Protein AF-A0AA37BEY8-F1 (afdb_monomer_lite)

Foldseek 3Di:
DQQQDDPVCVVVDDPVRVVVCVVVVSCCVVVVQPADDQADLPAADDPVNVVSHDPVSVVVCVVSQSCCVVVVHDSPPPPPPD

Sequence (82 aa):
MSVQRDEEWLEAATAEEITRALDAGELNELLGRSVPAPLPPEGQADAAWLASASLEAVSRAYDTGQLDQLLGRPAADATANE

Radius of gyration: 16.32 Å; chains: 1; bounding box: 38×24×46 Å

Organism: NCBI:txid58119

pLDDT: mean 71.62, std 11.89, range [41.44, 90.81]

Structure (mmCIF, N/CA/C/O backbone):
data_AF-A0AA37BEY8-F1
#
_entry.id   AF-A0AA37BEY8-F1
#
loop_
_atom_site.group_PDB
_atom_site.id
_atom_site.type_symbol
_atom_site.label_atom_id
_atom_site.label_alt_id
_atom_site.label_comp_id
_atom_site.label_asym_id
_atom_site.label_entity_id
_atom_site.label_seq_id
_atom_site.pdbx_PDB_ins_code
_atom_site.Cartn_x
_atom_site.Cartn_y
_atom_site.Cartn_z
_atom_site.occupancy
_atom_site.B_iso_or_equiv
_atom_site.auth_seq_id
_atom_site.auth_comp_id
_atom_site.auth_asym_id
_atom_site.auth_atom_id
_atom_site.pdbx_PDB_model_num
ATOM 1 N N . MET A 1 1 ? 11.792 -12.990 3.645 1.00 44.44 1 MET A N 1
ATOM 2 C CA . MET A 1 1 ? 12.641 -12.544 2.524 1.00 44.44 1 MET A CA 1
ATOM 3 C C . MET A 1 1 ? 11.690 -12.111 1.429 1.00 44.44 1 MET A C 1
ATOM 5 O O . MET A 1 1 ? 11.024 -12.977 0.879 1.00 44.44 1 MET A O 1
ATOM 9 N N . SER A 1 2 ? 11.519 -10.807 1.216 1.00 53.53 2 SER A N 1
ATOM 10 C CA . SER A 1 2 ?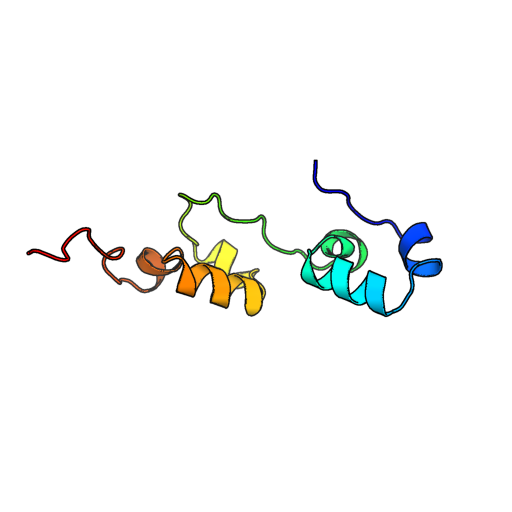 10.731 -10.303 0.086 1.00 53.53 2 SER A CA 1
ATOM 11 C C . SER A 1 2 ? 11.539 -10.563 -1.182 1.00 53.53 2 SER A C 1
ATOM 13 O O . SER A 1 2 ? 12.716 -10.210 -1.222 1.00 53.53 2 SER A O 1
ATOM 15 N N . VAL A 1 3 ? 10.962 -11.260 -2.160 1.00 63.41 3 VAL A N 1
ATOM 16 C CA . VAL A 1 3 ? 11.628 -11.513 -3.441 1.00 63.41 3 VAL A CA 1
ATOM 17 C C . VAL A 1 3 ? 11.427 -10.261 -4.286 1.00 63.41 3 VAL A C 1
ATOM 19 O O . VAL A 1 3 ? 10.375 -10.069 -4.881 1.00 63.41 3 VAL A O 1
ATOM 22 N N . GLN A 1 4 ? 12.409 -9.365 -4.277 1.00 72.00 4 GLN A N 1
ATOM 23 C CA . GLN A 1 4 ? 12.416 -8.228 -5.191 1.00 72.00 4 GLN A CA 1
ATOM 24 C C . GLN A 1 4 ? 12.614 -8.771 -6.611 1.00 72.00 4 GLN A C 1
ATOM 26 O O . GLN A 1 4 ? 13.473 -9.630 -6.819 1.00 72.00 4 GLN A O 1
ATOM 31 N N . ARG A 1 5 ? 11.786 -8.343 -7.569 1.00 80.75 5 ARG A N 1
ATOM 32 C CA . ARG A 1 5 ? 11.956 -8.723 -8.978 1.00 80.75 5 ARG A CA 1
ATOM 33 C C . ARG A 1 5 ? 12.805 -7.682 -9.690 1.00 80.75 5 ARG A C 1
ATOM 35 O O . ARG A 1 5 ? 12.552 -6.489 -9.547 1.00 80.75 5 ARG A O 1
ATOM 42 N N . ASP A 1 6 ? 13.777 -8.166 -10.454 1.00 79.69 6 ASP A N 1
ATOM 43 C CA . ASP A 1 6 ? 14.732 -7.366 -11.219 1.00 79.69 6 ASP A CA 1
ATOM 44 C C . ASP A 1 6 ? 14.295 -7.193 -12.686 1.00 79.69 6 ASP A C 1
ATOM 46 O O . ASP A 1 6 ? 13.368 -7.856 -13.162 1.00 79.69 6 ASP A O 1
ATOM 50 N N . GLU A 1 7 ? 14.974 -6.307 -13.420 1.00 80.31 7 GLU A N 1
ATOM 51 C CA . GLU A 1 7 ? 14.641 -5.967 -14.815 1.00 80.31 7 GLU A CA 1
ATOM 52 C C . GLU A 1 7 ? 14.654 -7.196 -15.733 1.00 80.31 7 GLU A C 1
ATOM 54 O O . GLU A 1 7 ? 13.718 -7.378 -16.508 1.00 80.31 7 GLU A O 1
ATOM 59 N N . GLU A 1 8 ? 15.611 -8.114 -15.552 1.00 83.94 8 GLU A N 1
ATOM 60 C CA . GLU A 1 8 ? 15.674 -9.373 -16.315 1.00 83.94 8 GLU A CA 1
ATOM 61 C C . GLU A 1 8 ? 14.429 -10.254 -16.123 1.00 83.94 8 GLU A C 1
ATOM 63 O O . GLU A 1 8 ? 14.007 -10.958 -17.043 1.00 83.94 8 GLU A O 1
ATOM 68 N N . TRP A 1 9 ? 13.814 -10.224 -14.937 1.00 88.00 9 TRP A N 1
ATOM 69 C CA . TRP A 1 9 ? 12.564 -10.942 -14.707 1.00 88.00 9 TRP A CA 1
ATOM 70 C C . TRP A 1 9 ? 11.398 -10.235 -15.393 1.00 88.00 9 TRP A C 1
ATOM 72 O O . TRP A 1 9 ? 10.579 -10.902 -16.017 1.00 88.00 9 TRP A O 1
ATOM 82 N N . LEU A 1 10 ? 11.329 -8.902 -15.315 1.00 84.00 10 LEU A N 1
ATOM 83 C CA . LEU A 1 10 ? 10.254 -8.119 -15.929 1.00 84.00 10 LEU A CA 1
ATOM 84 C C . LEU A 1 10 ? 10.218 -8.291 -17.456 1.00 84.00 10 LEU A C 1
ATOM 86 O O . LEU A 1 10 ? 9.135 -8.361 -18.033 1.00 84.00 10 LEU A O 1
ATOM 90 N N . GLU A 1 11 ? 11.384 -8.398 -18.097 1.00 85.12 11 GLU A N 1
ATOM 91 C CA . GLU A 1 11 ? 11.497 -8.630 -19.543 1.00 85.12 11 GLU A CA 1
ATOM 92 C C . GLU A 1 11 ? 11.032 -10.032 -19.973 1.00 85.12 11 GLU A C 1
ATOM 94 O O . GLU A 1 11 ? 10.568 -10.213 -21.101 1.00 85.12 11 GLU A O 1
ATOM 99 N N . ALA A 1 12 ? 11.135 -11.023 -19.082 1.00 89.06 12 ALA A N 1
ATOM 100 C CA . ALA A 1 12 ? 10.723 -12.404 -19.337 1.00 89.06 12 ALA A CA 1
ATOM 101 C C . ALA A 1 12 ? 9.311 -12.738 -18.815 1.00 89.06 12 ALA A C 1
ATOM 103 O O . ALA A 1 12 ? 8.722 -13.736 -19.238 1.00 89.06 12 ALA A O 1
ATOM 104 N N . ALA A 1 13 ? 8.777 -11.935 -17.892 1.00 87.12 13 ALA A N 1
ATOM 105 C CA . ALA A 1 13 ? 7.505 -12.172 -17.229 1.00 87.12 13 ALA A CA 1
ATOM 106 C C . ALA A 1 13 ? 6.313 -11.920 -18.157 1.00 87.12 13 ALA A C 1
ATOM 108 O O . ALA A 1 13 ? 6.266 -10.976 -18.950 1.00 87.12 13 ALA A O 1
ATOM 109 N N . THR A 1 14 ? 5.2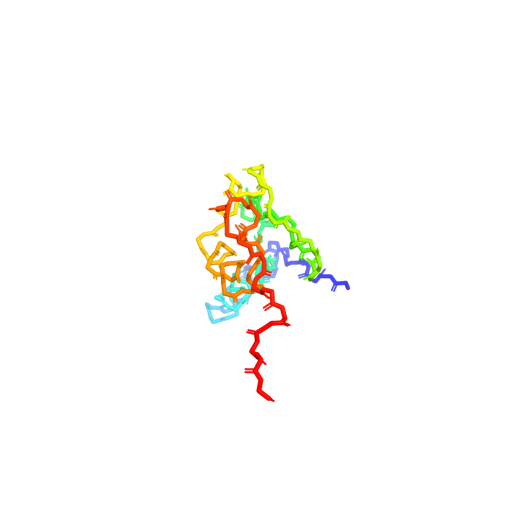90 -12.755 -18.019 1.00 90.81 14 THR A N 1
ATOM 110 C CA . THR A 1 14 ? 4.013 -12.539 -18.704 1.00 90.81 14 THR A CA 1
ATOM 111 C C . THR A 1 14 ? 3.228 -11.384 -18.074 1.00 90.81 14 THR A C 1
ATOM 113 O O . THR A 1 14 ? 3.403 -11.055 -16.903 1.00 90.81 14 THR A O 1
ATOM 116 N N . ALA A 1 15 ? 2.291 -10.783 -18.815 1.00 81.88 15 ALA A N 1
ATOM 117 C CA . ALA A 1 15 ? 1.460 -9.689 -18.295 1.00 81.88 15 ALA A CA 1
ATOM 118 C C . ALA A 1 15 ? 0.680 -10.065 -17.015 1.00 81.88 15 ALA A C 1
ATOM 120 O O . ALA A 1 15 ? 0.483 -9.224 -16.135 1.00 81.88 15 ALA A O 1
ATOM 121 N N . GLU A 1 16 ? 0.264 -11.328 -16.885 1.00 83.31 16 GLU A N 1
ATOM 122 C CA . GLU A 1 16 ? -0.384 -11.849 -15.674 1.00 83.31 16 GLU A CA 1
ATOM 123 C C . GLU A 1 16 ? 0.583 -11.912 -14.484 1.00 83.31 16 GLU A C 1
ATOM 125 O O . GLU A 1 16 ? 0.217 -11.537 -13.368 1.00 83.31 16 GLU A O 1
ATOM 130 N N . GLU A 1 17 ? 1.828 -12.330 -14.713 1.00 84.62 17 GLU A N 1
ATOM 131 C CA . GLU A 1 17 ? 2.869 -12.352 -13.683 1.00 84.62 17 GLU A CA 1
ATOM 132 C C . GLU A 1 17 ? 3.265 -10.945 -13.251 1.00 84.62 17 GLU A C 1
ATOM 134 O O . GLU A 1 17 ? 3.358 -10.689 -12.052 1.00 84.62 17 GLU A O 1
ATOM 139 N N . ILE A 1 18 ? 3.419 -10.020 -14.201 1.00 82.88 18 ILE A N 1
ATOM 140 C CA . ILE A 1 18 ? 3.693 -8.609 -13.909 1.00 82.88 18 ILE A CA 1
ATOM 141 C C . ILE A 1 18 ? 2.566 -8.033 -13.055 1.00 82.88 18 ILE A C 1
ATOM 143 O O . ILE A 1 18 ? 2.839 -7.381 -12.055 1.00 82.88 18 ILE A O 1
ATOM 147 N N . THR A 1 19 ? 1.305 -8.320 -13.390 1.00 77.88 19 THR A N 1
ATOM 148 C CA . THR A 1 19 ? 0.147 -7.841 -12.618 1.00 77.88 19 THR A CA 1
ATOM 149 C C . THR A 1 19 ? 0.158 -8.385 -11.189 1.00 77.88 19 THR A C 1
ATOM 151 O O . THR A 1 19 ? -0.053 -7.622 -10.250 1.00 77.88 19 THR A O 1
ATOM 154 N N . ARG A 1 20 ? 0.472 -9.675 -10.998 1.00 75.62 20 ARG A N 1
ATOM 155 C CA . ARG A 1 20 ? 0.626 -10.259 -9.654 1.00 75.62 20 ARG A CA 1
ATOM 156 C C . ARG A 1 20 ? 1.796 -9.670 -8.879 1.00 75.62 20 ARG A C 1
ATOM 158 O O . ARG A 1 20 ? 1.642 -9.400 -7.697 1.00 75.62 20 ARG A O 1
ATOM 165 N N . ALA A 1 21 ? 2.944 -9.481 -9.519 1.00 79.12 21 ALA A N 1
ATOM 1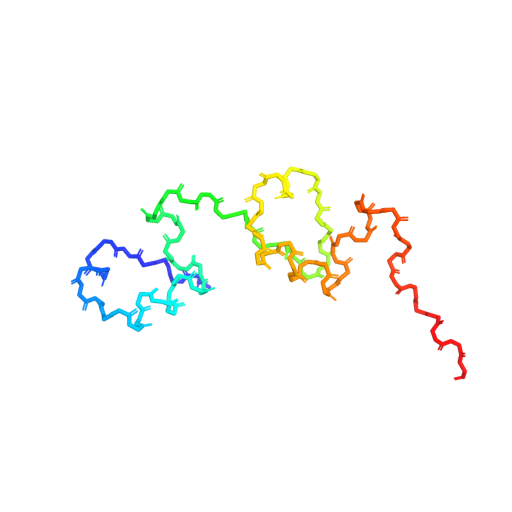66 C CA . ALA A 1 21 ? 4.120 -8.905 -8.874 1.00 79.12 21 ALA A CA 1
ATOM 167 C C . ALA A 1 21 ? 3.907 -7.420 -8.533 1.00 79.12 21 ALA A C 1
ATOM 169 O O . ALA A 1 21 ? 4.438 -6.928 -7.539 1.00 79.12 21 ALA A O 1
ATOM 170 N N . LEU A 1 22 ? 3.093 -6.709 -9.321 1.00 74.75 22 LEU A N 1
ATOM 171 C CA . LEU A 1 22 ? 2.675 -5.338 -9.038 1.00 74.75 22 LEU A CA 1
ATOM 172 C C . LEU A 1 22 ? 1.723 -5.282 -7.831 1.00 74.75 22 LEU A C 1
ATOM 174 O O . LEU A 1 22 ? 1.945 -4.473 -6.935 1.00 74.75 22 LEU A O 1
ATOM 178 N N . ASP A 1 23 ? 0.727 -6.173 -7.780 1.00 70.62 23 ASP A N 1
ATOM 179 C CA . ASP A 1 23 ? -0.218 -6.324 -6.656 1.00 70.62 23 ASP A CA 1
ATOM 180 C C . ASP A 1 23 ? 0.495 -6.744 -5.356 1.00 70.62 23 ASP A C 1
ATOM 182 O O . ASP A 1 23 ? 0.246 -6.204 -4.277 1.00 70.62 23 ASP A O 1
ATOM 186 N N . ALA A 1 24 ? 1.479 -7.640 -5.473 1.00 71.75 24 ALA A N 1
ATOM 187 C CA . ALA A 1 24 ? 2.333 -8.075 -4.371 1.00 71.75 24 ALA A CA 1
ATOM 188 C C . ALA A 1 24 ? 3.388 -7.029 -3.958 1.00 71.75 24 ALA A C 1
ATOM 190 O O . ALA A 1 24 ? 4.049 -7.192 -2.931 1.00 71.75 24 ALA A O 1
ATOM 191 N N . GLY A 1 25 ? 3.559 -5.957 -4.738 1.00 70.31 25 GLY A N 1
ATOM 192 C CA . GLY A 1 25 ? 4.542 -4.906 -4.483 1.00 70.31 25 GLY A CA 1
ATOM 193 C C . GLY A 1 25 ? 6.003 -5.308 -4.728 1.00 70.31 25 GLY A C 1
ATOM 194 O O . GLY A 1 25 ? 6.916 -4.584 -4.330 1.00 70.31 25 GLY A O 1
ATOM 195 N N . GLU A 1 26 ? 6.241 -6.429 -5.407 1.00 79.38 26 GLU A N 1
ATOM 196 C CA . GLU A 1 26 ? 7.573 -6.954 -5.736 1.00 79.38 26 GLU A CA 1
ATOM 197 C C . GLU A 1 26 ? 8.283 -6.140 -6.839 1.00 79.38 26 GLU A C 1
ATOM 199 O O . GLU A 1 26 ? 9.485 -6.298 -7.048 1.00 79.38 26 GLU A O 1
ATOM 204 N N . LEU A 1 27 ? 7.560 -5.246 -7.530 1.00 76.31 27 LEU A N 1
ATOM 205 C CA . LEU A 1 27 ? 8.076 -4.356 -8.586 1.00 76.31 27 LEU A CA 1
ATOM 206 C C . LEU A 1 27 ? 8.330 -2.913 -8.124 1.00 76.31 27 LEU A C 1
ATOM 208 O O . LEU A 1 27 ? 8.711 -2.061 -8.925 1.00 76.31 27 LEU A O 1
ATOM 212 N N . ASN A 1 28 ? 8.110 -2.609 -6.846 1.00 73.62 28 ASN A N 1
ATOM 213 C CA . ASN A 1 28 ? 8.127 -1.231 -6.357 1.00 73.62 28 ASN A CA 1
ATOM 214 C C . ASN A 1 28 ? 9.507 -0.565 -6.427 1.00 73.62 28 ASN A C 1
ATOM 216 O O . ASN A 1 28 ? 9.596 0.560 -6.921 1.00 73.62 28 ASN A O 1
ATOM 220 N N . GLU A 1 29 ? 10.579 -1.261 -6.028 1.00 69.75 29 GLU A N 1
ATOM 221 C CA . GLU A 1 29 ? 11.943 -0.721 -6.153 1.00 69.75 29 GLU A CA 1
ATOM 222 C C . GLU A 1 29 ? 12.339 -0.523 -7.622 1.00 69.75 29 GLU A C 1
ATOM 224 O O . GLU A 1 29 ? 12.931 0.496 -7.968 1.00 69.75 29 GLU A O 1
ATOM 229 N N . LEU A 1 30 ? 11.933 -1.444 -8.501 1.00 73.56 30 LEU A N 1
ATOM 230 C CA . LEU A 1 30 ? 12.247 -1.409 -9.931 1.00 73.56 30 LEU A CA 1
ATOM 231 C C . LEU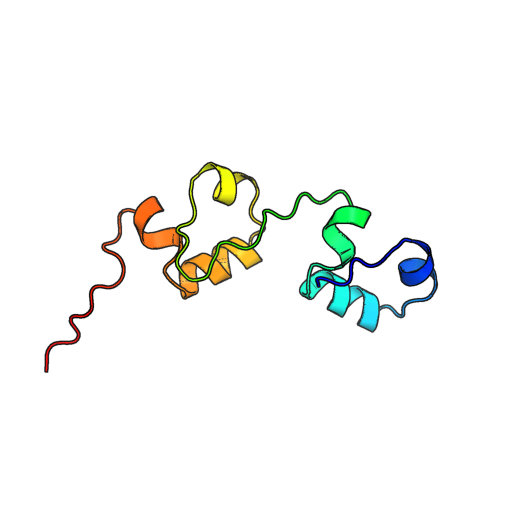 A 1 30 ? 11.540 -0.253 -10.649 1.00 73.56 30 LEU A C 1
ATOM 233 O O . LEU A 1 30 ? 12.130 0.439 -11.473 1.00 73.56 30 LEU A O 1
ATOM 237 N N . LEU A 1 31 ? 10.283 0.015 -10.296 1.00 72.56 31 LEU A N 1
ATOM 238 C CA . LEU A 1 31 ? 9.511 1.129 -10.850 1.00 72.56 31 LEU A CA 1
ATOM 239 C C . LEU A 1 31 ? 9.844 2.480 -10.196 1.00 72.56 31 LEU A C 1
ATOM 241 O O . LEU A 1 31 ? 9.179 3.477 -10.493 1.00 72.56 31 LEU A O 1
ATOM 245 N N . GLY A 1 32 ? 10.813 2.523 -9.274 1.00 62.50 32 GLY A N 1
ATOM 246 C CA . GLY A 1 32 ? 11.133 3.718 -8.490 1.00 62.50 32 GLY A CA 1
ATOM 247 C C . GLY A 1 32 ? 9.949 4.225 -7.661 1.00 62.50 32 GLY A C 1
ATOM 248 O O . GLY A 1 32 ? 9.931 5.380 -7.228 1.00 62.50 32 GLY A O 1
ATOM 249 N N . ARG A 1 33 ? 8.930 3.383 -7.453 1.00 60.91 33 ARG A N 1
ATOM 250 C CA . ARG A 1 33 ? 7.820 3.684 -6.561 1.00 60.91 33 ARG A CA 1
ATOM 251 C C . ARG A 1 33 ? 8.319 3.375 -5.163 1.00 60.91 33 ARG A C 1
ATOM 253 O O . ARG A 1 33 ? 8.363 2.215 -4.770 1.00 60.91 33 ARG A O 1
ATOM 260 N N . SER A 1 34 ? 8.672 4.416 -4.410 1.00 54.47 34 SER A N 1
ATOM 261 C CA . SER A 1 34 ? 8.783 4.316 -2.954 1.00 54.47 34 SER A CA 1
ATOM 262 C C . SER A 1 34 ? 7.440 3.852 -2.414 1.00 54.47 34 SER A C 1
ATOM 264 O O . SER A 1 34 ? 6.561 4.664 -2.131 1.00 54.47 34 SER A O 1
ATOM 266 N N . VAL A 1 35 ? 7.253 2.542 -2.322 1.00 57.09 35 VAL A N 1
ATOM 267 C CA . VAL A 1 35 ? 6.134 1.986 -1.590 1.00 57.09 35 VAL A CA 1
ATOM 268 C C . VAL A 1 35 ? 6.552 1.997 -0.141 1.00 57.09 35 VAL A C 1
ATOM 270 O O . VAL A 1 35 ? 7.600 1.437 0.196 1.00 57.09 35 VAL A O 1
ATOM 273 N N . PRO A 1 36 ? 5.810 2.718 0.710 1.00 56.28 36 PRO A N 1
ATOM 274 C CA . PRO A 1 36 ? 6.187 2.811 2.095 1.00 56.28 36 PRO A CA 1
ATOM 275 C C . PRO A 1 36 ? 6.208 1.415 2.678 1.00 56.28 36 PRO A C 1
ATOM 277 O O . PRO A 1 36 ? 5.381 0.564 2.334 1.00 56.28 36 PRO A O 1
ATOM 280 N N . ALA A 1 37 ? 7.187 1.200 3.550 1.00 57.91 37 ALA A N 1
ATOM 281 C CA . ALA A 1 37 ? 7.338 -0.060 4.241 1.00 57.91 37 ALA A CA 1
ATOM 282 C C . ALA A 1 37 ? 5.978 -0.492 4.820 1.00 57.91 37 ALA A C 1
ATOM 284 O O . ALA A 1 37 ? 5.233 0.355 5.337 1.00 57.91 37 ALA A O 1
ATOM 285 N N . PRO A 1 38 ? 5.628 -1.786 4.712 1.00 56.75 38 PRO A N 1
ATOM 286 C CA . PRO A 1 38 ? 4.420 -2.288 5.335 1.00 56.75 38 PRO A CA 1
ATOM 287 C C . PRO A 1 38 ? 4.486 -1.958 6.825 1.00 56.75 38 PRO A C 1
ATOM 289 O O . PRO A 1 38 ? 5.474 -2.267 7.496 1.00 56.75 38 PRO A O 1
ATOM 292 N N . LEU A 1 39 ? 3.445 -1.292 7.327 1.00 63.66 39 LEU A N 1
ATOM 293 C CA . LEU A 1 39 ? 3.310 -1.054 8.756 1.00 63.66 39 LEU A CA 1
ATOM 294 C C . LEU A 1 39 ? 3.306 -2.417 9.456 1.00 63.66 39 LEU A C 1
ATOM 296 O O . LEU A 1 39 ? 2.655 -3.344 8.956 1.00 63.66 39 LEU A O 1
ATOM 300 N N . PRO A 1 40 ? 4.009 -2.576 10.591 1.00 57.81 40 PRO A N 1
ATOM 301 C CA . PRO A 1 40 ? 3.854 -3.783 11.384 1.00 57.81 40 PRO A CA 1
ATOM 302 C C . PRO A 1 40 ? 2.365 -3.974 11.722 1.00 57.81 40 PRO A C 1
ATOM 304 O O . PRO A 1 40 ? 1.631 -2.988 11.787 1.00 57.81 40 PRO A O 1
ATOM 307 N N . PRO A 1 41 ? 1.889 -5.210 11.942 1.00 55.50 41 PRO A N 1
ATOM 308 C CA . PRO A 1 41 ? 0.475 -5.470 12.241 1.00 55.50 41 PRO A CA 1
ATOM 309 C C . PRO A 1 41 ? -0.025 -4.719 13.488 1.00 55.50 41 PRO A C 1
ATOM 311 O O . PRO A 1 41 ? -1.213 -4.460 13.617 1.00 55.50 41 PRO A O 1
ATOM 314 N N . GLU A 1 42 ? 0.892 -4.326 14.373 1.00 60.28 42 GLU A N 1
ATOM 315 C CA . GLU A 1 42 ? 0.645 -3.517 15.575 1.00 60.28 42 GLU A CA 1
ATOM 316 C C . GLU A 1 42 ? 1.042 -2.037 15.386 1.00 60.28 42 GLU A C 1
ATOM 318 O O . GLU A 1 42 ? 0.904 -1.213 16.288 1.00 60.28 42 GLU A O 1
ATOM 323 N N . GLY A 1 43 ? 1.581 -1.696 14.215 1.00 67.81 43 GLY A N 1
ATOM 324 C CA . GLY A 1 43 ? 2.011 -0.357 13.843 1.00 67.81 43 GLY A CA 1
ATOM 325 C C . GLY A 1 43 ? 0.843 0.492 13.377 1.00 67.81 43 GLY A C 1
ATOM 326 O O . GLY A 1 43 ? 0.074 0.086 12.504 1.00 67.81 43 GLY A O 1
ATOM 327 N N . GLN A 1 44 ? 0.749 1.692 13.940 1.00 76.44 44 GLN A N 1
ATOM 328 C CA . GLN A 1 44 ? -0.149 2.730 13.456 1.00 76.44 44 GLN A CA 1
ATOM 329 C C . GLN A 1 44 ? 0.472 3.478 12.287 1.00 76.44 44 GLN A C 1
ATOM 331 O O . GLN A 1 44 ? 1.668 3.769 12.289 1.00 76.44 44 GLN A O 1
ATOM 336 N N . ALA A 1 45 ? -0.360 3.803 11.304 1.00 78.56 45 ALA A N 1
ATOM 337 C CA . ALA A 1 45 ? 0.017 4.700 10.235 1.00 78.56 45 ALA A CA 1
ATOM 338 C C . ALA A 1 45 ? 0.181 6.109 10.795 1.00 78.56 45 ALA A C 1
ATOM 340 O O . ALA A 1 45 ? -0.735 6.675 11.393 1.00 78.56 45 ALA A O 1
ATOM 341 N N . ASP A 1 46 ? 1.338 6.699 10.545 1.00 79.44 46 ASP A N 1
ATOM 342 C CA . ASP A 1 46 ? 1.595 8.111 10.779 1.00 79.44 46 ASP A CA 1
ATOM 343 C C . ASP A 1 46 ? 1.464 8.925 9.480 1.00 79.44 46 ASP A C 1
ATOM 345 O O . ASP A 1 46 ? 1.348 8.398 8.370 1.00 79.44 46 ASP A O 1
ATOM 349 N N . ALA A 1 47 ? 1.442 10.253 9.612 1.00 79.75 47 ALA A N 1
ATOM 350 C CA . ALA A 1 47 ? 1.236 11.156 8.480 1.00 79.75 47 ALA A CA 1
ATOM 351 C C . ALA A 1 47 ? 2.333 11.041 7.406 1.00 79.75 47 ALA A C 1
ATOM 353 O O . ALA A 1 47 ? 2.062 11.296 6.233 1.00 79.75 47 ALA A O 1
ATOM 354 N N . ALA A 1 48 ? 3.553 10.643 7.785 1.00 76.69 48 ALA A N 1
ATOM 355 C CA . ALA A 1 48 ? 4.648 10.437 6.841 1.00 76.69 48 ALA A CA 1
ATOM 356 C C . ALA A 1 48 ? 4.433 9.160 6.014 1.00 76.69 48 ALA A C 1
ATOM 358 O O . ALA A 1 48 ? 4.632 9.168 4.794 1.00 76.69 48 ALA A O 1
ATOM 359 N N . TRP A 1 49 ? 3.948 8.093 6.653 1.00 81.12 49 TRP A N 1
ATOM 360 C CA . TRP A 1 49 ? 3.498 6.899 5.947 1.00 81.12 49 TRP A CA 1
ATOM 361 C C . TRP A 1 49 ? 2.330 7.215 5.008 1.00 81.12 49 TRP A C 1
ATOM 363 O O . TRP A 1 49 ? 2.389 6.887 3.829 1.00 81.12 49 TRP A O 1
ATOM 373 N N . LEU A 1 50 ? 1.307 7.934 5.478 1.00 80.75 50 LEU A N 1
ATOM 374 C CA . LEU A 1 50 ? 0.108 8.232 4.684 1.00 80.75 50 LEU A CA 1
ATOM 375 C C . LEU A 1 50 ? 0.414 9.105 3.455 1.00 80.75 50 LEU A C 1
ATOM 377 O O . LEU A 1 50 ? -0.188 8.919 2.402 1.00 80.75 50 LEU A O 1
ATOM 381 N N . ALA A 1 51 ? 1.391 10.010 3.566 1.00 78.56 51 ALA A N 1
ATOM 382 C CA . ALA A 1 51 ? 1.862 10.841 2.458 1.00 78.56 51 ALA A CA 1
ATOM 383 C C . ALA A 1 51 ? 2.622 10.059 1.370 1.00 78.56 51 ALA A C 1
ATOM 385 O O . ALA A 1 51 ? 2.732 10.534 0.241 1.00 78.56 51 ALA A O 1
ATOM 386 N N . SER A 1 52 ? 3.154 8.882 1.703 1.00 70.06 52 SER A N 1
ATOM 387 C CA . SER A 1 52 ? 3.845 7.992 0.761 1.00 70.06 52 SER A CA 1
ATOM 388 C C . SER A 1 52 ? 3.009 6.764 0.379 1.00 70.06 52 SER A C 1
ATOM 390 O O . SER A 1 52 ? 3.306 6.103 -0.613 1.00 70.06 52 SER A O 1
ATOM 392 N N . ALA A 1 53 ? 1.942 6.471 1.125 1.00 75.31 53 ALA A N 1
ATOM 393 C CA . ALA A 1 53 ? 1.104 5.297 0.945 1.00 75.31 53 ALA A CA 1
ATOM 394 C C . ALA A 1 53 ? 0.278 5.358 -0.333 1.00 75.31 53 ALA A C 1
ATOM 396 O O . ALA A 1 53 ? -0.354 6.354 -0.679 1.00 75.31 53 ALA A O 1
ATOM 397 N N . SER A 1 54 ? 0.256 4.226 -1.028 1.00 74.56 54 SER A N 1
ATOM 398 C CA . SER A 1 54 ? -0.633 3.992 -2.158 1.00 74.56 54 SER A CA 1
ATOM 399 C C . SER A 1 54 ? -2.084 3.905 -1.676 1.00 74.56 54 SER A C 1
ATOM 401 O O . SER A 1 54 ? -2.339 3.501 -0.542 1.00 74.56 54 SER A O 1
ATOM 403 N N . LEU A 1 55 ? -3.050 4.203 -2.551 1.00 73.50 55 LEU A N 1
ATOM 404 C CA . LEU A 1 55 ? -4.480 4.141 -2.216 1.00 73.50 55 LEU A CA 1
ATOM 405 C C . LEU A 1 55 ? -4.894 2.769 -1.651 1.00 73.50 55 LEU A C 1
ATOM 407 O O . LEU A 1 55 ? -5.665 2.696 -0.700 1.00 73.50 55 LEU A O 1
ATOM 411 N N . GLU A 1 56 ? -4.337 1.684 -2.191 1.00 71.75 56 GLU A N 1
ATOM 412 C CA . GLU A 1 56 ? -4.568 0.318 -1.705 1.00 71.75 56 GLU A CA 1
ATOM 413 C C . GLU A 1 56 ? -3.997 0.084 -0.303 1.00 71.75 56 GLU A C 1
ATOM 415 O O . GLU A 1 56 ? -4.651 -0.534 0.536 1.00 71.75 56 GLU A O 1
ATOM 420 N N . ALA A 1 57 ? -2.809 0.621 -0.014 1.00 74.94 57 ALA A N 1
ATOM 421 C CA . ALA A 1 57 ? -2.211 0.544 1.313 1.00 74.94 57 ALA A CA 1
ATOM 422 C C . ALA A 1 57 ? -3.055 1.317 2.335 1.00 74.94 57 ALA A C 1
ATOM 424 O O . ALA A 1 57 ? -3.333 0.794 3.411 1.00 74.94 57 ALA A O 1
ATOM 425 N N . VAL A 1 58 ? -3.534 2.512 1.972 1.00 81.88 58 VAL A N 1
ATOM 426 C CA . VAL A 1 58 ? -4.460 3.305 2.797 1.00 81.88 58 VAL A CA 1
ATOM 427 C C . VAL A 1 58 ? -5.770 2.549 3.019 1.00 81.88 58 VAL A C 1
ATOM 429 O O . VAL A 1 58 ? -6.241 2.483 4.148 1.00 81.88 58 VAL A O 1
ATOM 432 N N . SER A 1 59 ? -6.338 1.929 1.980 1.00 79.19 59 SER A N 1
ATOM 433 C CA . SER A 1 59 ? -7.568 1.138 2.105 1.00 79.19 59 SER A CA 1
ATOM 434 C C . SER A 1 59 ? -7.386 -0.058 3.040 1.00 79.19 59 SER A C 1
ATOM 436 O O . SER A 1 59 ? -8.259 -0.322 3.862 1.00 79.19 59 SER A O 1
ATOM 438 N N . ARG A 1 60 ? -6.249 -0.759 2.956 1.00 75.12 60 ARG A N 1
ATOM 439 C CA . ARG A 1 60 ? -5.918 -1.870 3.857 1.00 75.12 60 ARG A CA 1
ATOM 440 C C . ARG A 1 60 ? -5.720 -1.381 5.290 1.00 75.12 60 ARG A C 1
ATOM 442 O O . ARG A 1 60 ? -6.296 -1.963 6.195 1.00 75.12 60 ARG A O 1
ATOM 449 N N . ALA A 1 61 ? -4.967 -0.298 5.483 1.00 80.06 61 ALA A N 1
ATOM 450 C CA . ALA A 1 61 ? -4.745 0.303 6.797 1.00 80.06 61 ALA A CA 1
ATOM 451 C C . ALA A 1 61 ? -6.042 0.845 7.422 1.00 80.06 61 ALA A C 1
ATOM 453 O O . ALA A 1 61 ? -6.190 0.857 8.641 1.00 80.06 61 ALA A O 1
ATOM 454 N N . TYR A 1 62 ? -6.991 1.299 6.603 1.00 81.00 62 T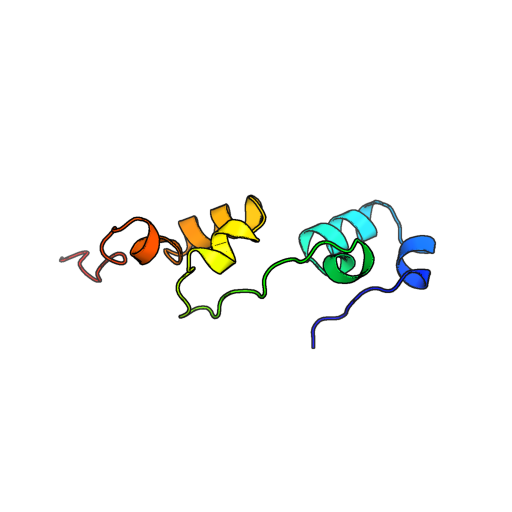YR A N 1
ATOM 455 C CA . TYR A 1 62 ? -8.319 1.691 7.064 1.00 81.00 62 TYR A CA 1
ATOM 456 C C . TYR A 1 62 ? -9.127 0.476 7.539 1.00 81.00 62 TYR A C 1
ATOM 458 O O . TYR A 1 62 ? -9.720 0.528 8.613 1.00 81.00 62 TYR A O 1
ATOM 466 N N . ASP A 1 63 ? -9.118 -0.616 6.768 1.00 79.50 63 ASP A N 1
ATOM 467 C CA . ASP A 1 63 ? -9.836 -1.860 7.085 1.00 79.50 63 ASP A CA 1
ATOM 468 C C . ASP A 1 63 ? -9.303 -2.535 8.360 1.00 79.50 63 ASP A C 1
ATOM 470 O O . ASP A 1 63 ? -10.068 -3.026 9.186 1.00 79.50 63 ASP A O 1
ATOM 474 N N . THR A 1 64 ? -7.987 -2.475 8.576 1.00 75.00 64 THR A N 1
ATOM 475 C CA . THR A 1 64 ? -7.313 -3.041 9.756 1.00 75.00 64 THR A CA 1
ATOM 476 C C . THR A 1 64 ? -7.300 -2.114 10.977 1.00 75.00 64 THR A C 1
ATOM 478 O O . THR A 1 64 ? -6.760 -2.492 12.015 1.00 75.00 64 THR A O 1
ATOM 481 N N . GLY A 1 65 ? -7.854 -0.897 10.888 1.00 79.06 65 GLY A N 1
ATOM 482 C CA . GLY A 1 65 ? -7.830 0.081 11.987 1.00 79.06 65 GLY A CA 1
ATOM 483 C C . GLY A 1 65 ? -6.453 0.717 12.243 1.00 79.06 65 GLY A C 1
ATOM 484 O O . GLY A 1 65 ? -6.237 1.391 13.251 1.00 79.06 65 GLY A O 1
ATOM 485 N N . GLN A 1 66 ? -5.504 0.559 11.322 1.00 81.69 66 GLN A N 1
ATOM 486 C CA . GLN A 1 66 ? -4.176 1.180 11.377 1.00 81.69 66 GLN A CA 1
ATOM 487 C C . GLN A 1 66 ? -4.177 2.669 10.994 1.00 81.69 66 GLN A C 1
ATOM 489 O O . GLN A 1 66 ? -3.125 3.292 11.019 1.00 81.69 66 GLN A O 1
ATOM 494 N N . LEU A 1 67 ? -5.322 3.250 10.617 1.00 83.00 67 LEU A N 1
ATOM 495 C CA . LEU A 1 67 ? -5.492 4.702 10.438 1.00 83.00 67 LEU A CA 1
ATOM 496 C C . LEU A 1 67 ? -6.205 5.373 11.619 1.00 83.00 67 LEU A C 1
ATOM 498 O O . LEU A 1 67 ? -6.402 6.588 11.610 1.00 83.00 67 LEU A O 1
ATOM 502 N N . ASP A 1 68 ? -6.641 4.599 12.609 1.00 81.06 68 ASP A N 1
ATOM 503 C CA . ASP A 1 68 ? -7.611 5.055 13.601 1.00 81.06 68 ASP A CA 1
ATOM 504 C C . ASP A 1 68 ? -7.040 6.170 14.495 1.00 81.06 68 ASP A C 1
ATOM 506 O O . ASP A 1 68 ? -7.690 7.199 14.681 1.00 81.06 68 ASP A O 1
ATOM 510 N N . GLN A 1 69 ? -5.764 6.063 14.900 1.00 77.25 69 GLN A N 1
ATOM 511 C CA . GLN A 1 69 ? -5.068 7.141 15.620 1.00 77.25 69 GLN A CA 1
ATOM 512 C C . GLN A 1 69 ? -4.938 8.425 14.794 1.00 77.25 69 GLN A C 1
ATOM 514 O O . GLN A 1 69 ? -5.081 9.523 15.332 1.00 77.25 69 GLN A O 1
ATOM 519 N N . LEU A 1 70 ? -4.665 8.301 13.495 1.00 81.06 70 LEU A N 1
ATOM 520 C CA . LEU A 1 70 ? -4.458 9.443 12.604 1.00 81.06 70 LEU A CA 1
ATOM 521 C C . LEU A 1 70 ? -5.780 10.162 12.307 1.00 81.06 70 LEU A C 1
ATOM 523 O O . LEU A 1 70 ? -5.827 11.388 12.226 1.00 81.06 70 LEU A O 1
ATOM 527 N N . LEU A 1 71 ? -6.868 9.398 12.206 1.00 82.19 71 LEU A N 1
ATOM 528 C CA . LEU A 1 71 ? -8.227 9.904 12.014 1.00 82.19 71 LEU A CA 1
ATOM 529 C C . LEU A 1 71 ? -8.901 10.333 13.328 1.00 82.19 71 LEU A C 1
ATOM 531 O O . LEU A 1 71 ? -10.030 10.826 13.296 1.00 82.19 71 LEU A O 1
ATOM 535 N N . GLY A 1 72 ? -8.229 10.159 14.471 1.00 74.44 72 GLY A N 1
ATOM 536 C CA . GLY A 1 72 ? -8.770 10.484 15.790 1.00 74.44 72 GLY A CA 1
ATOM 537 C C . GLY A 1 72 ? -9.967 9.618 16.187 1.00 74.44 72 GLY A C 1
ATOM 538 O O . GLY A 1 72 ? -10.782 10.040 17.010 1.00 74.44 72 GLY A O 1
ATOM 539 N N . ARG A 1 73 ? -10.102 8.429 15.594 1.00 66.00 73 ARG A N 1
ATOM 540 C CA . ARG A 1 73 ? -11.040 7.419 16.070 1.00 66.00 73 ARG A CA 1
ATOM 541 C C . ARG A 1 73 ? -10.391 6.651 17.238 1.00 66.00 73 ARG A C 1
ATOM 543 O O . ARG A 1 73 ? -9.167 6.505 17.295 1.00 66.00 73 ARG A O 1
ATOM 550 N N . PRO A 1 74 ? -11.185 6.251 18.243 1.00 57.34 74 PRO A N 1
ATOM 551 C CA . PRO A 1 74 ? -10.701 5.375 19.295 1.00 57.34 74 PRO A CA 1
ATOM 552 C C . PRO A 1 74 ? -10.516 3.979 18.700 1.00 57.34 74 PRO A C 1
ATOM 554 O O . PRO A 1 74 ? -11.519 3.366 18.328 1.00 57.34 74 PRO A O 1
ATOM 557 N N . ALA A 1 75 ? -9.255 3.520 18.618 1.00 55.06 75 ALA A N 1
ATOM 558 C CA . ALA A 1 75 ? -8.860 2.230 18.046 1.00 55.06 75 ALA A CA 1
ATOM 559 C C . ALA A 1 75 ? -9.848 1.172 18.504 1.00 55.06 75 ALA A C 1
ATOM 561 O O . ALA A 1 75 ? -9.801 0.865 19.689 1.00 55.06 75 ALA A O 1
ATOM 562 N N . ALA A 1 76 ? -10.747 0.744 17.598 1.00 52.94 76 ALA A N 1
ATOM 563 C CA . ALA A 1 76 ? -11.975 -0.002 17.883 1.00 52.94 76 ALA A CA 1
ATOM 564 C C . ALA A 1 76 ? -11.850 -0.781 19.190 1.00 52.94 76 ALA A C 1
ATOM 566 O O . ALA A 1 76 ? -11.307 -1.886 19.230 1.00 52.94 76 ALA A O 1
ATOM 567 N N . ASP A 1 77 ? -12.242 -0.104 20.270 1.00 46.75 77 ASP A N 1
ATOM 568 C CA . ASP A 1 77 ? -11.982 -0.588 21.607 1.00 46.75 77 ASP A CA 1
ATOM 569 C C . ASP A 1 77 ? -12.738 -1.902 21.739 1.00 46.75 77 ASP A C 1
ATOM 571 O O . ASP A 1 77 ? -13.834 -2.065 21.191 1.00 46.75 77 ASP A O 1
ATOM 575 N N . ALA A 1 78 ? -12.117 -2.846 22.428 1.00 51.97 78 ALA A N 1
ATOM 576 C CA . ALA A 1 78 ? -12.634 -4.156 22.763 1.00 51.97 78 ALA A CA 1
ATOM 577 C C . ALA A 1 78 ? -13.888 -4.045 23.655 1.00 51.97 78 ALA A C 1
ATOM 579 O O . ALA A 1 78 ? -13.885 -4.428 24.821 1.00 51.97 78 ALA A O 1
ATOM 580 N N . THR A 1 79 ? -14.974 -3.513 23.100 1.00 48.97 79 THR A N 1
ATOM 581 C CA . THR A 1 79 ? -16.260 -3.272 23.752 1.00 48.97 79 THR A CA 1
ATOM 582 C C . THR A 1 79 ? -17.41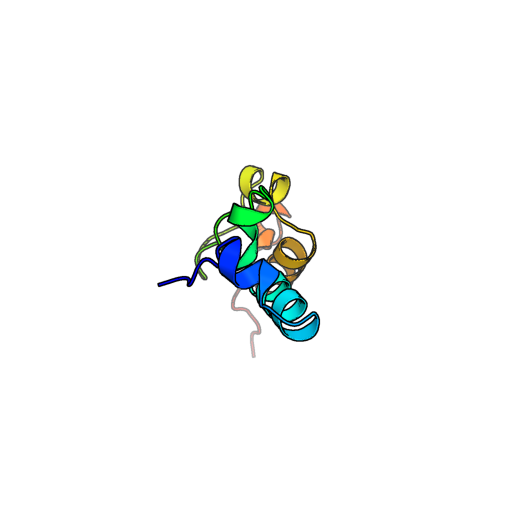2 -3.525 22.775 1.00 48.97 79 THR A C 1
ATOM 584 O O . THR A 1 79 ? -18.318 -2.715 22.605 1.00 48.97 79 THR A O 1
ATOM 587 N N . ALA A 1 80 ? -17.446 -4.724 22.188 1.00 48.81 80 ALA A N 1
ATOM 588 C CA . ALA A 1 80 ? -18.727 -5.410 22.031 1.00 48.81 80 ALA A CA 1
ATOM 589 C C . ALA A 1 80 ? -19.017 -6.101 23.370 1.00 48.81 80 ALA A C 1
ATOM 591 O O . ALA A 1 80 ? -18.651 -7.246 23.612 1.00 48.81 80 ALA A O 1
ATOM 592 N N . ASN A 1 81 ? -19.555 -5.304 24.284 1.00 49.31 81 ASN A N 1
ATOM 593 C CA . ASN A 1 81 ? -20.117 -5.730 25.550 1.00 49.31 81 ASN A CA 1
ATOM 594 C C . ASN A 1 81 ? -21.377 -6.557 25.267 1.00 49.31 81 ASN A C 1
ATOM 596 O O . ASN A 1 81 ? -22.352 -5.952 24.832 1.00 49.31 81 ASN A O 1
ATOM 600 N N . GLU A 1 82 ? -21.345 -7.870 25.519 1.00 41.44 82 GLU A N 1
ATOM 601 C CA . GLU A 1 82 ? -22.492 -8.713 25.918 1.00 41.44 82 GLU A CA 1
ATOM 602 C C . GLU A 1 82 ? -22.034 -10.048 26.531 1.00 41.44 82 GLU A C 1
ATOM 604 O O . GLU A 1 82 ? -21.261 -10.785 25.877 1.00 41.44 82 GLU A O 1
#

Secondary structure (DSSP, 8-state):
---PPPHHHHHHS-HHHHHHHHHTTTTTTTTT--PPPPPPTTPPPPHHHHHH--HHHHHHHHHTTTTTTTTT-----S----